Protein AF-A0A960SQ09-F1 (afdb_monomer_lite)

pLDDT: mean 78.77, std 14.58, range [45.53, 94.94]

Secondary structure (DSSP, 8-state):
-----PPP---TT-SEEEEEEEE-TTS-EEEEEEEESSS-EE--TT----EE----------------

Sequence (68 aa):
SAEDLRLHFGLGSASRLARVEVRWPGGEIQEWTDLPADHVLRLTEGDPEVAPLSFDLPARPAAEPTSR

Structure (mmCIF, N/CA/C/O backbone):
data_AF-A0A960SQ09-F1
#
_entry.id   AF-A0A960SQ09-F1
#
loop_
_atom_site.group_PDB
_atom_site.id
_atom_site.type_symbol
_atom_site.label_atom_id
_atom_site.label_alt_id
_atom_site.label_comp_id
_atom_site.label_asym_id
_atom_site.label_entity_id
_atom_site.label_seq_id
_atom_site.pdbx_PDB_ins_code
_atom_site.Cartn_x
_atom_site.Cartn_y
_atom_site.Cartn_z
_atom_site.occupancy
_atom_site.B_iso_or_equiv
_atom_site.auth_seq_id
_atom_site.auth_comp_id
_atom_site.auth_asym_id
_atom_site.auth_atom_id
_atom_site.pdbx_PDB_model_num
ATOM 1 N N . SER A 1 1 ? 9.937 20.414 10.792 1.00 45.53 1 SER A N 1
ATOM 2 C CA . SER A 1 1 ? 10.335 19.030 10.486 1.00 45.53 1 SER A CA 1
ATOM 3 C C . SER A 1 1 ? 9.152 18.359 9.824 1.00 45.53 1 SER A C 1
ATOM 5 O O . SER A 1 1 ? 8.097 18.341 10.440 1.00 45.53 1 SER A O 1
ATOM 7 N N . ALA A 1 2 ? 9.257 17.963 8.558 1.00 48.84 2 ALA A N 1
ATOM 8 C CA . ALA A 1 2 ? 8.168 17.308 7.836 1.00 48.84 2 ALA A CA 1
ATOM 9 C C . ALA A 1 2 ? 8.573 15.849 7.621 1.00 48.84 2 ALA A C 1
ATOM 11 O O . ALA A 1 2 ? 9.405 15.558 6.768 1.00 48.84 2 ALA A O 1
ATOM 12 N N . GLU A 1 3 ? 8.049 14.973 8.472 1.00 57.75 3 GLU A N 1
ATOM 13 C CA . GLU A 1 3 ? 8.210 13.524 8.367 1.00 57.75 3 GLU A CA 1
ATOM 14 C C . GLU A 1 3 ? 7.259 13.047 7.263 1.00 57.75 3 GLU A C 1
ATOM 16 O O . GLU A 1 3 ? 6.059 12.885 7.479 1.00 57.75 3 GLU A O 1
ATOM 21 N N . ASP A 1 4 ? 7.765 12.904 6.043 1.00 64.69 4 ASP A N 1
ATOM 22 C CA . ASP A 1 4 ? 7.024 12.250 4.970 1.00 64.69 4 ASP A CA 1
ATOM 23 C C . ASP A 1 4 ? 7.132 10.733 5.190 1.00 64.69 4 ASP A C 1
ATOM 25 O O . ASP A 1 4 ? 8.147 10.113 4.882 1.00 64.69 4 ASP A O 1
ATOM 29 N N . LEU A 1 5 ? 6.102 10.133 5.797 1.00 71.81 5 LEU A N 1
ATOM 30 C CA . LEU A 1 5 ? 6.032 8.692 6.080 1.00 71.81 5 LEU A CA 1
ATOM 31 C C . LEU A 1 5 ? 5.714 7.888 4.806 1.00 71.81 5 LEU A C 1
ATOM 33 O O . LEU A 1 5 ? 4.715 7.171 4.738 1.00 71.81 5 LEU A O 1
ATOM 37 N N . ARG A 1 6 ? 6.542 8.023 3.766 1.00 77.25 6 ARG A N 1
ATOM 38 C CA . ARG A 1 6 ? 6.449 7.194 2.560 1.00 77.25 6 ARG A CA 1
ATOM 39 C C . ARG A 1 6 ? 7.313 5.956 2.696 1.00 77.25 6 ARG A C 1
ATOM 41 O O . ARG A 1 6 ? 8.500 6.025 3.005 1.00 77.25 6 ARG A O 1
ATOM 48 N N . LEU A 1 7 ? 6.711 4.810 2.401 1.00 78.69 7 LEU A N 1
ATOM 49 C CA . LEU A 1 7 ? 7.420 3.545 2.292 1.00 78.69 7 LEU A CA 1
ATOM 50 C C . LEU A 1 7 ? 7.790 3.306 0.830 1.00 78.69 7 LEU A C 1
ATOM 52 O O . LEU A 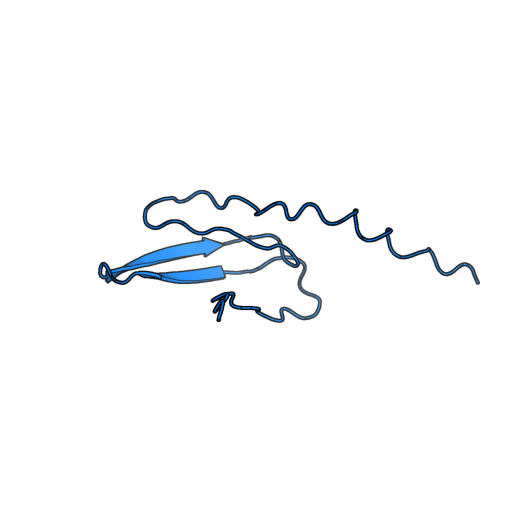1 7 ? 6.927 3.289 -0.047 1.00 78.69 7 LEU A O 1
ATOM 56 N N . HIS A 1 8 ? 9.081 3.111 0.578 1.00 80.88 8 HIS A N 1
ATOM 57 C CA . HIS A 1 8 ? 9.599 2.737 -0.732 1.00 80.88 8 HIS A CA 1
ATOM 58 C C . HIS A 1 8 ? 9.961 1.253 -0.735 1.00 80.88 8 HIS A C 1
ATOM 60 O O . HIS A 1 8 ? 10.734 0.796 0.107 1.00 80.88 8 HIS A O 1
ATOM 66 N N . PHE A 1 9 ? 9.434 0.510 -1.708 1.00 81.81 9 PHE A N 1
ATOM 67 C CA . PHE A 1 9 ? 9.712 -0.913 -1.889 1.00 81.81 9 PHE A CA 1
ATOM 68 C C . PHE A 1 9 ? 10.434 -1.134 -3.221 1.00 81.81 9 PHE A C 1
ATOM 70 O O . PHE A 1 9 ? 9.910 -0.800 -4.282 1.00 81.81 9 PHE A O 1
ATOM 77 N N . GLY A 1 10 ? 11.646 -1.691 -3.174 1.00 80.12 10 GLY A N 1
ATOM 78 C CA . GLY A 1 10 ? 12.400 -2.058 -4.372 1.00 80.12 10 GLY A CA 1
ATOM 79 C C . GLY A 1 10 ? 11.924 -3.398 -4.935 1.00 80.12 10 GLY A C 1
ATOM 80 O O . GLY A 1 10 ? 12.084 -4.424 -4.282 1.00 80.12 10 GLY A O 1
ATOM 81 N N . LEU A 1 11 ? 11.370 -3.395 -6.149 1.00 84.38 11 LEU A N 1
ATOM 82 C CA . LEU A 1 11 ? 10.826 -4.592 -6.818 1.00 84.38 11 LEU A CA 1
ATOM 83 C C . LEU A 1 11 ? 11.765 -5.178 -7.892 1.00 84.38 11 LEU A C 1
ATOM 85 O O . LEU A 1 11 ? 11.403 -6.115 -8.604 1.00 84.38 11 LEU A O 1
ATOM 89 N N . GLY A 1 12 ? 12.974 -4.626 -8.036 1.00 84.31 12 GLY A N 1
ATOM 90 C CA . GLY A 1 12 ? 13.917 -5.018 -9.084 1.00 84.31 12 GLY A CA 1
ATOM 91 C C . GLY A 1 12 ? 13.357 -4.738 -10.482 1.00 84.31 12 GLY A C 1
ATOM 92 O O . GLY A 1 12 ? 12.935 -3.623 -10.768 1.00 84.31 12 GLY A O 1
ATOM 93 N N . SER A 1 13 ? 13.355 -5.751 -11.350 1.00 83.19 13 SER A N 1
ATOM 94 C CA . SER A 1 13 ? 12.833 -5.652 -12.724 1.00 83.19 13 SER A CA 1
ATOM 95 C C . SER A 1 13 ? 11.342 -5.988 -12.852 1.00 83.19 13 SER A C 1
ATOM 97 O O . SER A 1 13 ? 10.836 -6.069 -13.971 1.00 83.19 13 SER A O 1
ATOM 99 N N . ALA A 1 14 ? 10.633 -6.226 -11.744 1.00 85.69 14 ALA A N 1
ATOM 100 C CA . ALA A 1 14 ? 9.207 -6.515 -11.798 1.00 85.69 14 ALA A CA 1
ATOM 101 C C . ALA A 1 14 ? 8.414 -5.256 -12.179 1.00 85.69 14 ALA A C 1
ATOM 103 O O . ALA A 1 14 ? 8.524 -4.216 -11.535 1.00 85.69 14 ALA A O 1
ATOM 104 N N . SER A 1 15 ? 7.579 -5.367 -13.212 1.00 84.94 15 SER A N 1
ATOM 105 C CA . SER A 1 15 ? 6.711 -4.282 -13.686 1.00 84.94 15 SER A CA 1
ATOM 106 C C . SER A 1 15 ? 5.377 -4.194 -12.937 1.00 84.94 15 SER A C 1
ATOM 108 O O . SER A 1 15 ? 4.626 -3.238 -13.127 1.00 84.94 15 SER A O 1
ATOM 110 N N . ARG A 1 16 ? 5.054 -5.199 -12.114 1.00 87.81 16 ARG A N 1
ATOM 111 C CA . ARG A 1 16 ? 3.819 -5.274 -11.324 1.00 87.81 16 ARG A CA 1
ATOM 112 C C . ARG A 1 16 ? 4.105 -5.825 -9.931 1.00 87.81 16 ARG A C 1
ATOM 114 O O . ARG A 1 16 ? 4.930 -6.722 -9.761 1.00 87.81 16 ARG A O 1
ATOM 121 N N . LEU A 1 17 ? 3.401 -5.286 -8.947 1.00 87.81 17 LEU A N 1
ATOM 122 C CA . LEU A 1 17 ? 3.326 -5.788 -7.583 1.00 87.81 17 LEU A CA 1
ATOM 123 C C . LEU A 1 17 ? 2.371 -6.982 -7.553 1.00 87.81 17 LEU A C 1
ATOM 125 O O . LEU A 1 17 ? 1.198 -6.848 -7.901 1.00 87.81 17 LEU A O 1
ATOM 129 N N . ALA A 1 18 ? 2.854 -8.136 -7.092 1.00 89.19 18 ALA A N 1
ATOM 130 C CA . ALA A 1 18 ? 2.008 -9.318 -6.947 1.00 89.19 18 ALA A CA 1
ATOM 131 C C . ALA A 1 18 ? 0.908 -9.101 -5.894 1.00 89.19 18 ALA A C 1
ATOM 133 O O . ALA A 1 18 ? -0.254 -9.416 -6.141 1.00 89.19 18 ALA A O 1
ATOM 134 N N . ARG A 1 19 ? 1.277 -8.547 -4.731 1.00 90.56 19 ARG A N 1
ATOM 135 C CA . ARG A 1 19 ? 0.375 -8.311 -3.602 1.00 90.56 19 ARG A CA 1
ATOM 136 C C . ARG A 1 19 ? 0.905 -7.211 -2.688 1.00 90.56 19 ARG A C 1
ATOM 138 O O . ARG A 1 19 ? 2.097 -7.180 -2.389 1.00 90.56 19 ARG A O 1
ATOM 145 N N . VAL A 1 20 ? 0.003 -6.370 -2.197 1.00 91.31 20 VAL A N 1
ATOM 146 C CA . VAL A 1 20 ? 0.216 -5.450 -1.077 1.00 91.31 20 VAL A CA 1
ATOM 147 C C . VAL A 1 20 ? -0.818 -5.779 -0.008 1.00 91.31 20 VAL A C 1
ATOM 149 O O . VAL A 1 20 ? -2.001 -5.874 -0.316 1.00 91.31 20 VAL A O 1
ATOM 152 N N . GLU A 1 21 ? -0.374 -5.958 1.233 1.00 93.25 21 GLU A N 1
ATOM 153 C CA . GLU A 1 21 ? -1.237 -6.198 2.391 1.00 93.25 21 GLU A CA 1
ATOM 154 C C . GLU A 1 21 ? -0.998 -5.101 3.428 1.00 93.25 21 GLU A C 1
ATOM 156 O O . GLU A 1 21 ? 0.137 -4.887 3.859 1.00 93.25 21 GLU A O 1
ATOM 161 N N . VAL A 1 22 ? -2.067 -4.425 3.840 1.00 92.44 22 VAL A N 1
ATOM 162 C CA . VAL A 1 22 ? -2.034 -3.404 4.887 1.00 92.44 22 VAL A CA 1
ATOM 163 C C . VAL A 1 22 ? -2.871 -3.886 6.061 1.00 92.44 22 VAL A C 1
ATOM 165 O O . VAL A 1 22 ? -4.021 -4.281 5.894 1.00 92.44 22 VAL A O 1
ATOM 168 N N . ARG A 1 23 ? -2.276 -3.856 7.256 1.00 93.75 23 ARG A N 1
ATOM 169 C CA . ARG A 1 23 ? -2.980 -4.045 8.528 1.00 93.75 23 ARG A CA 1
ATOM 170 C C . ARG A 1 23 ? -3.274 -2.666 9.102 1.00 93.75 23 ARG A C 1
ATOM 172 O O . ARG A 1 23 ? -2.342 -1.956 9.481 1.00 93.75 23 ARG A O 1
ATOM 179 N N . TRP A 1 24 ? -4.540 -2.284 9.133 1.00 92.94 24 TRP A N 1
ATOM 180 C CA . TRP A 1 24 ? -4.969 -0.981 9.617 1.00 92.94 24 TRP A CA 1
ATOM 181 C C . TRP A 1 24 ? -5.023 -0.934 11.150 1.00 92.94 24 TRP A C 1
ATOM 183 O O . TRP A 1 24 ? -5.205 -1.970 11.797 1.00 92.94 24 TRP A O 1
ATOM 193 N N . PRO A 1 25 ? -4.908 0.258 11.766 1.00 89.31 25 PRO A N 1
ATOM 194 C CA . PRO A 1 25 ? -5.062 0.419 13.213 1.00 89.31 25 PRO A CA 1
ATOM 195 C C . PRO A 1 25 ? -6.428 -0.043 13.740 1.00 89.31 25 PRO A C 1
ATOM 197 O O . PRO A 1 25 ? -6.516 -0.466 14.891 1.00 89.31 25 PRO A O 1
ATOM 200 N N . GLY A 1 26 ? -7.475 0.004 12.904 1.00 88.50 26 GLY A N 1
ATOM 201 C CA . GLY A 1 26 ? -8.807 -0.524 13.214 1.00 88.50 26 GLY A CA 1
ATOM 202 C C . GLY A 1 26 ? -8.873 -2.053 13.317 1.00 88.50 26 GLY A C 1
ATOM 203 O O . GLY A 1 26 ? -9.879 -2.595 13.765 1.00 88.50 26 GLY A O 1
ATOM 204 N N . GLY A 1 27 ? -7.797 -2.757 12.949 1.00 89.81 27 GLY A N 1
ATOM 205 C CA . GLY A 1 27 ? -7.714 -4.219 12.946 1.00 89.81 27 GLY A CA 1
ATOM 206 C C . GLY A 1 27 ? -8.121 -4.859 11.619 1.00 89.81 27 GLY A C 1
ATOM 207 O O . GLY A 1 27 ? -7.956 -6.068 11.454 1.00 89.81 27 GLY A O 1
ATOM 208 N N . GLU A 1 28 ? -8.607 -4.069 10.663 1.00 93.38 28 GLU A N 1
ATOM 209 C CA . GLU A 1 28 ? -8.912 -4.539 9.317 1.00 93.38 28 GLU A CA 1
ATOM 210 C C . GLU A 1 28 ? -7.626 -4.843 8.541 1.00 93.38 28 GLU A C 1
ATOM 212 O O . GLU A 1 28 ? -6.611 -4.152 8.658 1.00 93.38 28 GLU A O 1
ATOM 217 N N . ILE A 1 29 ? -7.668 -5.907 7.742 1.00 94.94 29 ILE A N 1
ATOM 218 C CA . ILE A 1 29 ? -6.585 -6.272 6.83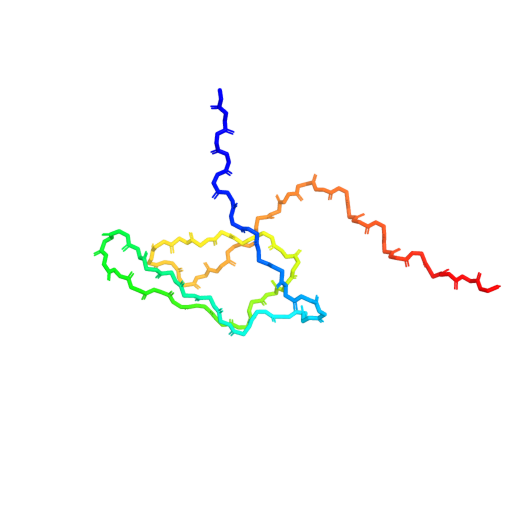3 1.00 94.94 29 ILE A CA 1
ATOM 219 C C . ILE A 1 29 ? -7.120 -6.126 5.425 1.00 94.94 29 ILE A C 1
ATOM 221 O O . ILE A 1 29 ? -8.128 -6.741 5.081 1.00 94.94 29 ILE A O 1
ATOM 225 N N . GLN A 1 30 ? -6.427 -5.335 4.617 1.00 94.44 30 GLN A N 1
ATOM 226 C CA . GLN A 1 30 ? -6.812 -5.104 3.239 1.00 94.44 30 GLN A CA 1
ATOM 227 C C . GLN A 1 30 ? -5.685 -5.477 2.289 1.00 94.44 30 GLN A C 1
ATOM 229 O O . GLN A 1 30 ? -4.502 -5.270 2.573 1.00 94.44 30 GLN A O 1
ATOM 234 N N . GLU A 1 31 ? -6.079 -6.065 1.165 1.00 94.50 31 GLU A N 1
ATOM 235 C CA . GLU A 1 31 ? -5.176 -6.630 0.181 1.00 94.50 31 GLU A CA 1
ATOM 236 C C . GLU A 1 31 ? -5.491 -6.093 -1.210 1.00 94.50 31 GLU A C 1
ATOM 238 O O . GLU A 1 31 ? -6.646 -6.057 -1.632 1.00 94.50 31 GLU A O 1
ATOM 243 N N . TRP A 1 32 ? -4.435 -5.748 -1.939 1.00 93.38 32 TRP A N 1
ATOM 244 C CA . TRP A 1 32 ? -4.497 -5.390 -3.347 1.00 93.38 32 TRP A CA 1
ATOM 245 C C . TRP A 1 32 ? -3.503 -6.240 -4.129 1.00 93.38 32 TRP A C 1
ATOM 247 O O . TRP A 1 32 ? -2.406 -6.528 -3.649 1.00 93.38 32 TRP A O 1
ATOM 257 N N . THR A 1 33 ? -3.876 -6.627 -5.343 1.00 92.62 33 THR A N 1
ATOM 258 C CA . THR A 1 33 ? -3.066 -7.471 -6.231 1.00 92.62 33 THR A CA 1
ATOM 259 C C . THR A 1 33 ? -2.975 -6.843 -7.619 1.00 92.62 33 THR A C 1
ATOM 261 O O . THR A 1 33 ? -3.768 -5.967 -7.957 1.00 92.62 33 THR A O 1
ATOM 264 N N . ASP A 1 34 ? -1.979 -7.260 -8.402 1.00 89.56 34 ASP A N 1
ATOM 265 C CA . ASP A 1 34 ? -1.736 -6.778 -9.773 1.00 89.56 34 ASP A CA 1
ATOM 266 C C . ASP A 1 34 ? -1.576 -5.247 -9.904 1.00 89.56 34 ASP A C 1
ATOM 268 O O . ASP A 1 34 ? -1.981 -4.627 -10.888 1.00 89.56 34 ASP A O 1
ATOM 272 N N . LEU A 1 35 ? -0.954 -4.608 -8.910 1.00 88.75 35 LEU A N 1
ATOM 273 C CA . LEU A 1 35 ? -0.737 -3.161 -8.934 1.00 88.75 35 LEU A CA 1
ATOM 274 C C . LEU A 1 35 ? 0.471 -2.793 -9.810 1.00 88.75 35 LEU A C 1
ATOM 276 O O . LEU A 1 35 ? 1.446 -3.547 -9.869 1.00 88.75 35 LEU A O 1
ATOM 280 N N . PRO A 1 36 ? 0.465 -1.631 -10.480 1.00 86.62 36 PRO A N 1
ATOM 281 C CA . PRO A 1 36 ? 1.585 -1.228 -11.319 1.00 86.62 36 PRO A CA 1
ATOM 282 C C . PRO A 1 36 ? 2.801 -0.829 -10.460 1.00 86.62 36 PRO A C 1
ATOM 284 O O . PRO A 1 36 ? 2.668 -0.125 -9.458 1.00 86.62 36 PRO A O 1
ATOM 287 N N . ALA A 1 37 ? 3.995 -1.292 -10.843 1.00 86.00 37 ALA A N 1
ATOM 288 C CA . ALA A 1 37 ? 5.259 -0.915 -10.199 1.00 86.00 37 ALA A CA 1
ATOM 289 C C . ALA A 1 37 ? 5.761 0.460 -10.682 1.00 86.00 37 ALA A C 1
ATOM 291 O O . ALA A 1 37 ? 5.313 0.952 -11.708 1.00 86.00 37 ALA A O 1
ATOM 292 N N . ASP A 1 38 ? 6.720 1.065 -9.970 1.00 83.38 38 ASP A N 1
ATOM 293 C CA . ASP A 1 38 ? 7.257 2.417 -10.261 1.00 83.38 38 ASP A CA 1
ATOM 294 C C . ASP A 1 38 ? 6.215 3.553 -10.136 1.00 83.38 38 ASP A C 1
ATOM 296 O O . ASP A 1 38 ? 6.382 4.636 -10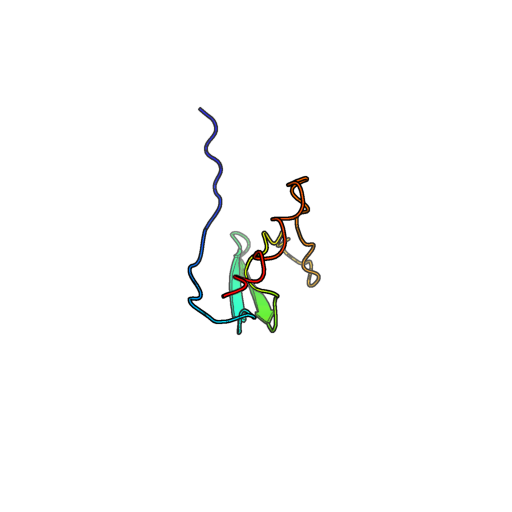.691 1.00 83.38 38 ASP A O 1
ATOM 300 N N . HIS A 1 39 ? 5.145 3.328 -9.364 1.00 83.94 39 HIS A N 1
ATOM 301 C CA . HIS A 1 39 ? 4.127 4.329 -9.045 1.00 83.94 39 HIS A CA 1
ATOM 302 C C . HIS A 1 39 ? 4.062 4.607 -7.547 1.00 83.94 39 HIS A C 1
ATOM 304 O O . HIS A 1 39 ? 4.333 3.740 -6.716 1.00 83.94 39 HIS A O 1
ATOM 310 N N . VAL A 1 40 ? 3.628 5.818 -7.198 1.00 86.06 40 VAL A N 1
ATOM 311 C CA . VAL A 1 40 ? 3.184 6.117 -5.838 1.00 86.06 40 VAL A CA 1
ATOM 312 C C . VAL A 1 40 ? 1.685 5.879 -5.768 1.00 86.06 40 VAL A C 1
ATOM 314 O O . VAL A 1 40 ? 0.914 6.473 -6.518 1.00 86.06 40 VAL A O 1
ATOM 317 N N . LEU A 1 41 ? 1.278 4.996 -4.867 1.00 87.69 41 LEU A N 1
ATOM 318 C CA . LEU A 1 41 ? -0.102 4.558 -4.721 1.00 87.69 41 LEU A CA 1
ATOM 319 C C . LEU A 1 41 ? -0.682 5.120 -3.421 1.00 87.69 41 LEU A C 1
ATOM 321 O O . LEU A 1 41 ? -0.008 5.106 -2.389 1.00 87.69 41 LEU A O 1
ATOM 325 N N . ARG A 1 42 ? -1.923 5.616 -3.463 1.00 88.06 42 ARG A N 1
ATOM 326 C CA . ARG A 1 42 ? -2.692 5.958 -2.261 1.00 88.06 42 ARG A CA 1
ATOM 327 C C . ARG A 1 42 ? -3.622 4.800 -1.926 1.00 88.06 42 ARG A C 1
ATOM 329 O O . ARG A 1 42 ? -4.457 4.434 -2.747 1.00 88.06 42 ARG A O 1
ATOM 336 N N . LEU A 1 43 ? -3.474 4.268 -0.718 1.00 89.62 43 LEU A N 1
ATOM 337 C CA . LEU A 1 43 ? -4.337 3.233 -0.159 1.00 89.62 43 LEU A CA 1
ATOM 338 C C . LEU A 1 43 ? -5.184 3.869 0.942 1.00 89.62 43 LEU A C 1
ATOM 340 O O . LEU A 1 43 ? -4.641 4.574 1.797 1.00 89.62 43 LEU A O 1
ATOM 344 N N . THR A 1 44 ? -6.489 3.626 0.909 1.00 90.56 44 THR A N 1
ATOM 345 C CA . THR A 1 44 ? -7.451 4.151 1.883 1.00 90.56 44 THR A CA 1
ATOM 346 C 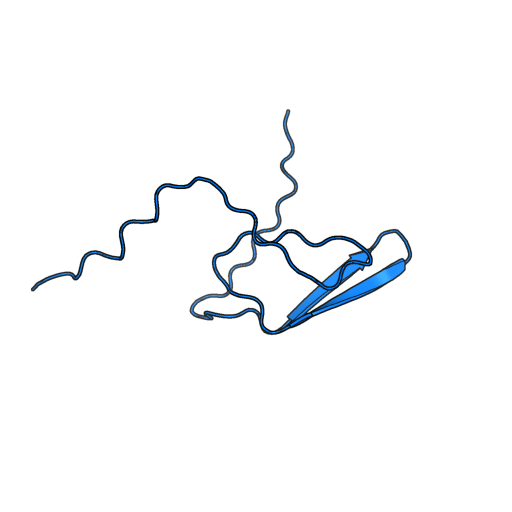C . THR A 1 44 ? -8.148 2.974 2.558 1.00 90.56 44 THR A C 1
ATOM 348 O O . THR A 1 44 ? -8.543 2.024 1.885 1.00 90.56 44 THR A O 1
ATOM 351 N N . GLU A 1 45 ? -8.269 3.013 3.885 1.00 91.94 45 GLU A N 1
ATOM 352 C CA . GLU A 1 45 ? -8.976 1.985 4.659 1.00 91.94 45 GLU A CA 1
ATOM 353 C C . GLU A 1 45 ? -10.435 1.874 4.199 1.00 91.94 45 GLU A C 1
ATOM 355 O O . GLU A 1 45 ? -11.135 2.882 4.094 1.00 91.94 45 GLU A O 1
ATOM 360 N N . GLY A 1 46 ? -10.870 0.651 3.884 1.00 90.62 46 GLY A N 1
ATOM 361 C CA . GLY A 1 46 ? -12.220 0.360 3.396 1.00 90.62 46 GLY A CA 1
ATOM 362 C C . GLY A 1 46 ? -12.436 0.646 1.906 1.00 90.62 46 GLY A C 1
ATOM 363 O O . GLY A 1 46 ? -13.494 0.308 1.378 1.00 90.62 46 GLY A O 1
ATOM 364 N N . ASP A 1 47 ? -11.445 1.220 1.215 1.00 90.50 47 ASP A N 1
ATOM 365 C CA . ASP A 1 47 ? -11.552 1.590 -0.195 1.00 90.50 47 ASP A CA 1
ATOM 366 C C . ASP A 1 47 ? -10.768 0.598 -1.070 1.00 90.50 47 ASP A C 1
ATOM 368 O O . ASP A 1 47 ? -9.536 0.525 -0.980 1.00 90.50 47 ASP A O 1
ATOM 372 N N . PRO A 1 48 ? -11.442 -0.237 -1.879 1.00 86.38 48 PRO A N 1
ATOM 373 C CA . PRO A 1 48 ? -10.775 -1.266 -2.670 1.00 86.38 48 PRO A CA 1
ATOM 374 C C . PRO A 1 48 ? -10.028 -0.686 -3.876 1.00 86.38 48 PRO A C 1
ATOM 376 O O . PRO A 1 48 ? -9.131 -1.346 -4.403 1.00 86.38 48 PRO A O 1
ATOM 379 N N . GLU A 1 49 ? -10.368 0.527 -4.316 1.00 87.38 49 GLU A N 1
ATOM 380 C CA . GLU A 1 49 ? -9.680 1.182 -5.421 1.00 87.38 49 GLU A CA 1
ATOM 381 C C . GLU A 1 49 ? -8.373 1.831 -4.970 1.00 87.38 49 GLU A C 1
ATOM 383 O O . GLU A 1 49 ? -8.278 2.501 -3.942 1.00 87.38 49 GLU A O 1
ATOM 388 N N . VAL A 1 50 ? -7.341 1.652 -5.792 1.00 86.81 50 VAL A N 1
ATOM 389 C CA . VAL A 1 50 ? -6.048 2.297 -5.591 1.00 86.81 50 VAL A CA 1
ATOM 390 C C . VAL A 1 50 ? -5.941 3.467 -6.547 1.00 86.81 50 VAL A C 1
ATOM 392 O O . VAL A 1 50 ? -5.847 3.286 -7.760 1.00 86.81 50 VAL A O 1
ATOM 395 N N . ALA A 1 51 ? -5.900 4.676 -5.997 1.00 81.56 51 ALA A N 1
ATOM 396 C CA . ALA A 1 51 ? -5.671 5.869 -6.792 1.00 81.56 51 ALA A CA 1
ATOM 397 C C . ALA A 1 51 ? -4.156 6.100 -6.954 1.00 81.56 51 ALA A C 1
ATOM 399 O O . ALA A 1 51 ? -3.449 6.250 -5.945 1.00 81.56 51 ALA A O 1
ATOM 400 N N . PRO A 1 52 ? -3.621 6.157 -8.190 1.00 79.69 52 PRO A N 1
ATOM 401 C CA . PRO A 1 52 ? -2.254 6.598 -8.396 1.00 79.69 52 PRO A CA 1
ATOM 402 C C . PRO A 1 52 ? -2.138 8.053 -7.952 1.00 79.69 52 PRO A C 1
ATOM 404 O O . PRO A 1 52 ? -2.906 8.922 -8.369 1.00 79.69 52 PRO A O 1
ATOM 407 N N . LEU A 1 53 ? -1.156 8.327 -7.101 1.00 77.19 53 LEU A N 1
ATOM 408 C CA . LEU A 1 53 ? -0.781 9.695 -6.813 1.00 77.19 53 LEU A CA 1
ATOM 409 C C . LEU A 1 53 ? 0.027 10.217 -7.989 1.00 77.19 53 LEU A C 1
ATOM 411 O O . LEU A 1 53 ? 1.200 9.887 -8.157 1.00 77.19 53 LEU A O 1
ATOM 415 N N . SER A 1 54 ? -0.616 11.050 -8.799 1.00 65.81 54 SER A N 1
ATOM 416 C CA . SER A 1 54 ? 0.080 11.883 -9.764 1.00 65.81 54 SER A CA 1
ATOM 417 C C . SER A 1 54 ? 0.935 12.882 -8.994 1.00 65.81 54 SER A C 1
ATOM 419 O O . SER A 1 54 ? 0.444 13.885 -8.480 1.00 65.81 54 SER A O 1
ATOM 421 N N . PHE A 1 55 ? 2.228 12.601 -8.896 1.00 62.97 55 PHE A N 1
ATOM 422 C CA . PHE A 1 55 ? 3.183 13.685 -8.767 1.00 62.97 55 PHE A CA 1
ATOM 423 C C . PHE A 1 55 ? 3.263 14.322 -10.145 1.00 62.97 55 PHE A C 1
ATOM 425 O O . PHE A 1 55 ? 3.478 13.612 -11.128 1.00 62.97 55 PHE A O 1
ATOM 432 N N . ASP A 1 56 ? 3.056 15.634 -10.221 1.00 57.88 56 ASP A N 1
ATOM 433 C CA . ASP A 1 56 ? 3.380 16.429 -11.404 1.00 57.88 56 ASP A CA 1
ATOM 434 C C . ASP A 1 56 ? 4.911 16.434 -11.554 1.00 57.88 56 ASP A C 1
ATOM 436 O O . ASP A 1 56 ? 5.619 17.372 -11.201 1.00 57.88 56 ASP A O 1
ATOM 440 N N . LEU A 1 57 ? 5.455 15.275 -11.915 1.00 56.91 57 LEU A N 1
ATOM 441 C CA . LEU A 1 57 ? 6.816 15.132 -12.374 1.00 56.91 57 LEU A CA 1
ATOM 442 C C . LEU A 1 57 ? 6.732 15.286 -13.887 1.00 56.91 57 LEU A C 1
ATOM 444 O O . LEU A 1 57 ? 5.886 14.628 -14.505 1.00 56.91 57 LEU A O 1
ATOM 448 N N . PRO A 1 58 ? 7.596 16.106 -14.510 1.00 50.12 58 PRO A N 1
ATOM 449 C CA . PRO A 1 58 ? 7.745 16.030 -15.951 1.00 50.12 58 PRO A CA 1
ATOM 450 C C . PRO A 1 58 ? 8.006 14.564 -16.288 1.00 50.12 58 PRO A C 1
ATOM 452 O O . PRO A 1 58 ? 8.840 13.925 -15.637 1.00 50.12 58 PRO A O 1
ATOM 455 N N . ALA A 1 59 ? 7.228 14.024 -17.231 1.00 58.12 59 ALA A N 1
ATOM 456 C CA . ALA A 1 59 ? 7.359 12.645 -17.671 1.00 58.12 59 ALA A CA 1
ATOM 457 C C . ALA A 1 59 ? 8.850 12.358 -17.845 1.00 58.12 59 ALA A C 1
ATOM 459 O O . ALA A 1 59 ? 9.515 13.063 -18.610 1.00 58.12 59 ALA A O 1
ATOM 46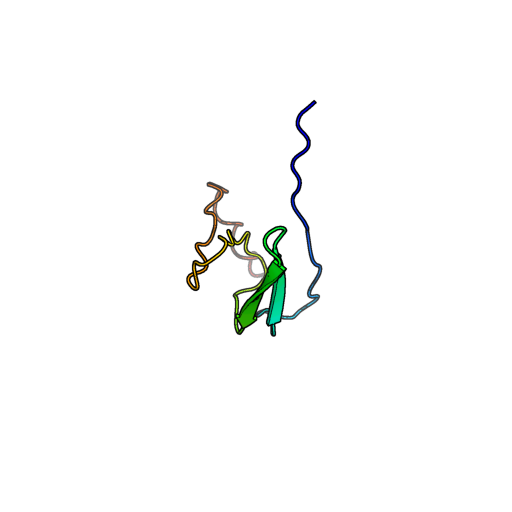0 N N . ARG A 1 60 ? 9.383 11.400 -17.069 1.00 51.34 60 ARG A N 1
ATOM 461 C CA . ARG A 1 60 ? 10.775 10.956 -17.191 1.00 51.34 60 ARG A CA 1
ATOM 462 C C . ARG A 1 60 ? 11.008 10.793 -18.694 1.00 51.34 60 ARG A C 1
ATOM 464 O O . ARG A 1 60 ? 10.237 10.030 -19.287 1.00 51.34 60 ARG A O 1
ATOM 471 N N . PRO A 1 61 ? 11.931 11.547 -19.328 1.00 54.09 61 PRO A N 1
ATOM 472 C CA . PRO A 1 61 ? 12.129 11.421 -20.762 1.00 54.09 61 PRO A CA 1
ATOM 473 C C . PRO A 1 61 ? 12.332 9.935 -21.021 1.00 54.09 61 PRO A C 1
ATOM 475 O O . PRO A 1 61 ? 13.145 9.296 -20.346 1.00 54.09 61 PRO A O 1
ATOM 478 N N . ALA A 1 62 ? 11.464 9.374 -21.870 1.00 59.53 62 ALA A N 1
ATOM 479 C CA . ALA A 1 62 ? 11.529 7.976 -22.252 1.00 59.53 62 ALA A CA 1
ATOM 480 C C . ALA A 1 62 ? 12.989 7.694 -22.579 1.00 59.53 62 ALA A C 1
ATOM 482 O O . ALA A 1 62 ? 13.569 8.466 -23.343 1.00 59.53 62 ALA A O 1
ATOM 483 N N . ALA A 1 63 ? 13.562 6.685 -21.913 1.00 55.44 63 ALA A N 1
ATOM 484 C CA . ALA A 1 63 ? 14.952 6.289 -22.060 1.00 55.44 63 ALA A CA 1
ATOM 485 C C . ALA A 1 63 ? 15.380 6.526 -23.507 1.00 55.44 63 ALA A C 1
ATOM 487 O O . ALA A 1 63 ? 14.806 5.925 -24.420 1.00 55.44 63 ALA A O 1
ATOM 488 N N . GLU A 1 64 ? 16.286 7.488 -23.700 1.00 56.00 64 GLU A N 1
ATOM 489 C CA . GLU A 1 64 ? 16.799 7.825 -25.018 1.00 56.00 64 GLU A CA 1
ATOM 490 C C . GLU A 1 64 ? 17.212 6.502 -25.668 1.00 56.00 64 GLU A C 1
ATOM 492 O O . GLU A 1 64 ? 17.931 5.721 -25.029 1.00 56.00 64 GLU A O 1
ATOM 497 N N . PRO A 1 65 ? 16.724 6.163 -26.876 1.00 58.44 65 PRO A N 1
ATOM 498 C CA . PRO A 1 65 ? 17.273 5.024 -27.574 1.00 58.44 65 PRO A CA 1
ATOM 499 C C . PRO A 1 65 ? 18.744 5.362 -27.783 1.00 58.44 65 PRO A C 1
ATOM 501 O O . PRO A 1 65 ? 19.073 6.221 -28.597 1.00 58.44 65 PRO A O 1
ATOM 504 N N . THR A 1 66 ? 19.621 4.735 -26.995 1.00 62.28 66 THR A N 1
ATOM 505 C CA . THR A 1 66 ? 21.058 4.709 -27.244 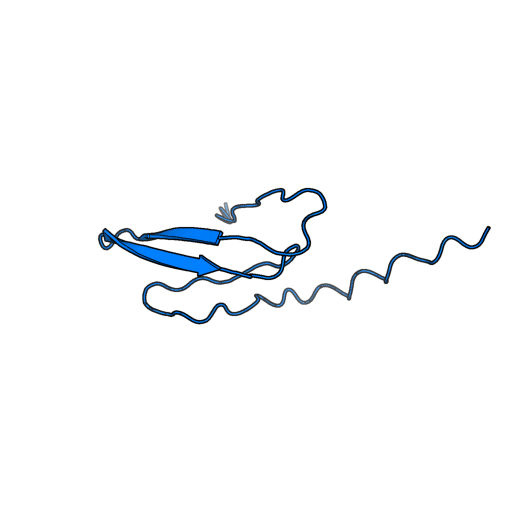1.00 62.28 66 THR A CA 1
ATOM 506 C C . THR A 1 66 ? 21.223 4.200 -28.667 1.00 62.28 66 THR A C 1
ATOM 508 O O . THR A 1 66 ? 21.143 3.001 -28.942 1.00 62.28 66 THR A O 1
ATOM 511 N N . SER A 1 67 ? 21.358 5.143 -29.593 1.00 60.53 67 SER A N 1
ATOM 512 C CA . SER A 1 67 ? 21.711 4.876 -30.968 1.00 60.53 67 SER A CA 1
ATOM 513 C C . SER A 1 67 ? 23.221 4.701 -30.977 1.00 60.53 67 SER A C 1
ATOM 515 O O . SER A 1 67 ? 23.964 5.562 -30.508 1.00 60.53 67 SER A O 1
ATOM 517 N N . ARG A 1 68 ? 23.623 3.516 -31.421 1.00 54.66 68 ARG A N 1
ATOM 518 C CA . ARG A 1 68 ? 25.000 3.080 -31.631 1.00 54.66 68 ARG A CA 1
ATOM 519 C C . ARG A 1 68 ? 25.739 3.956 -32.638 1.00 54.66 68 ARG A C 1
ATOM 521 O O . ARG A 1 68 ? 25.069 4.440 -33.577 1.00 54.66 68 ARG A O 1
#

Radius of gyration: 15.53 Å; chains: 1; bounding box: 37×28×45 Å

Foldseek 3Di:
DDPPPDDDDDPDPDQFDQKDWDQDPVRDIDMDGRHGPPFDWDDDVPDRDIDTDDDPDDPPPDPPPPDD